Protein AF-A0A706ERZ1-F1 (afdb_monomer)

pLDDT: mean 72.78, std 10.63, range [46.5, 91.0]

Foldseek 3Di:
DDDDDPPDPDDDPVNVPPDDDDPDDDDDPDPDDPDPPVPPPPCPVVVVVVVVVVVVVVVVVD

Radius of gyration: 32.55 Å; Cα contacts (8 Å, |Δi|>4): 1; chains: 1; bounding box: 72×24×65 Å

Str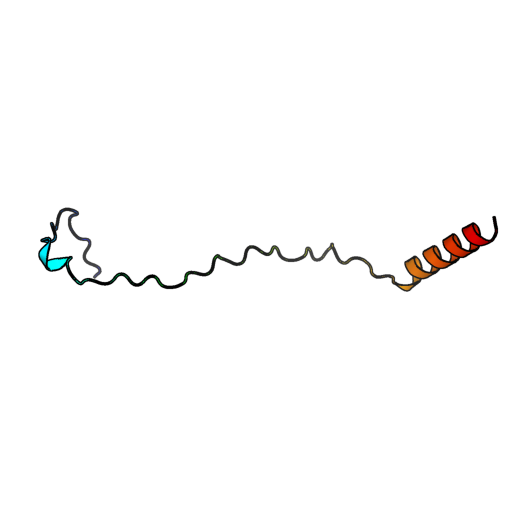ucture (mmCIF, N/CA/C/O backbone):
data_AF-A0A706ERZ1-F1
#
_entry.id   AF-A0A706ERZ1-F1
#
loop_
_atom_site.group_PDB
_atom_site.id
_atom_site.type_symbol
_atom_site.label_atom_id
_atom_site.label_alt_id
_atom_site.label_comp_id
_atom_site.label_asym_id
_atom_site.label_entity_id
_atom_site.label_seq_id
_atom_site.pdbx_PDB_ins_code
_atom_site.Cartn_x
_atom_site.Cartn_y
_atom_site.Cartn_z
_atom_site.occupancy
_atom_site.B_iso_or_equiv
_atom_site.auth_seq_id
_atom_site.auth_comp_id
_atom_site.auth_asym_id
_atom_site.auth_atom_id
_atom_site.pdbx_PDB_model_num
ATOM 1 N N . MET A 1 1 ? -29.312 11.555 12.825 1.00 46.50 1 MET A N 1
ATOM 2 C CA . MET A 1 1 ? -28.611 12.385 13.833 1.00 46.50 1 MET A CA 1
ATOM 3 C C . MET A 1 1 ? -27.635 11.484 14.576 1.00 46.50 1 MET A C 1
ATOM 5 O O . MET A 1 1 ? -28.086 10.611 15.306 1.00 46.50 1 MET A O 1
ATOM 9 N N . PHE A 1 2 ? -26.329 11.619 14.343 1.00 49.41 2 PHE A N 1
ATOM 10 C CA . PHE A 1 2 ? -25.322 10.848 15.079 1.00 49.41 2 PHE A CA 1
ATOM 11 C C . PHE A 1 2 ? -25.158 11.469 16.467 1.00 49.41 2 PHE A C 1
ATOM 13 O O . PHE A 1 2 ? -24.745 12.622 16.588 1.00 49.41 2 PHE A O 1
ATOM 20 N N . ARG A 1 3 ? -25.571 10.742 17.508 1.00 58.28 3 ARG A N 1
ATOM 21 C CA . ARG A 1 3 ? -25.489 11.209 18.893 1.00 58.28 3 ARG A CA 1
ATOM 22 C C . ARG A 1 3 ? -24.042 11.080 19.359 1.00 58.28 3 ARG A C 1
ATOM 24 O O . ARG A 1 3 ? -23.525 9.974 19.447 1.00 58.28 3 ARG A O 1
ATOM 31 N N . ARG A 1 4 ? -23.376 12.213 19.591 1.00 59.91 4 ARG A N 1
ATOM 32 C CA . ARG A 1 4 ? -22.061 12.245 20.243 1.00 59.91 4 ARG A CA 1
ATOM 33 C C . ARG A 1 4 ? -22.300 12.007 21.731 1.00 59.91 4 ARG A C 1
ATOM 35 O O . ARG A 1 4 ? -23.013 12.801 22.335 1.00 59.91 4 ARG A O 1
ATOM 42 N N . SER A 1 5 ? -21.776 10.905 22.263 1.00 62.97 5 SER A N 1
ATOM 43 C CA . SER A 1 5 ? -21.792 10.630 23.696 1.00 62.97 5 SER A CA 1
ATOM 44 C C . SER A 1 5 ? -20.917 11.648 24.424 1.00 62.97 5 SER A C 1
ATOM 46 O O . SER A 1 5 ? -19.861 12.061 23.950 1.00 62.97 5 SER A O 1
ATOM 48 N N . ASP A 1 6 ? -21.383 12.043 25.593 1.00 61.78 6 ASP A N 1
ATOM 49 C CA . ASP A 1 6 ? -20.911 13.096 26.489 1.00 61.78 6 ASP A CA 1
ATOM 50 C C . ASP A 1 6 ? -19.592 12.727 27.207 1.00 61.78 6 ASP A C 1
ATOM 52 O O . ASP A 1 6 ? -19.218 13.301 28.225 1.00 61.78 6 ASP A O 1
ATOM 56 N N . GLY A 1 7 ? -18.835 11.785 26.636 1.00 60.50 7 GLY A N 1
ATOM 57 C CA . GLY A 1 7 ? -17.474 11.449 27.053 1.00 60.50 7 GLY A CA 1
ATOM 58 C C . GLY A 1 7 ? -17.352 10.734 28.400 1.00 60.50 7 GLY A C 1
ATOM 59 O O . GLY A 1 7 ? -16.230 10.512 28.841 1.00 60.50 7 GLY A O 1
ATOM 60 N N . ASN A 1 8 ? -18.455 10.351 29.051 1.00 58.84 8 ASN A N 1
ATOM 61 C CA . ASN A 1 8 ? -18.423 9.729 30.381 1.00 58.84 8 ASN A CA 1
ATOM 62 C C . ASN A 1 8 ? -19.397 8.550 30.570 1.00 58.84 8 ASN A C 1
ATOM 64 O O . ASN A 1 8 ? -19.671 8.170 31.708 1.00 58.84 8 ASN A O 1
ATOM 68 N N . THR A 1 9 ? -19.907 7.941 29.493 1.00 63.25 9 THR A N 1
ATOM 69 C CA . THR A 1 9 ? -20.695 6.705 29.607 1.00 63.25 9 THR A CA 1
ATOM 70 C C . THR A 1 9 ? -19.774 5.566 30.051 1.00 63.25 9 THR A C 1
ATOM 72 O O . THR A 1 9 ? -19.194 4.863 29.227 1.00 63.25 9 THR A O 1
ATOM 75 N N . SER A 1 10 ? -19.591 5.424 31.366 1.00 68.94 10 SER A N 1
ATOM 76 C CA . SER A 1 10 ? -18.923 4.276 31.974 1.00 68.94 10 SER A CA 1
ATOM 77 C C . SER A 1 10 ? -19.679 3.015 31.564 1.00 68.94 10 SER A C 1
ATOM 79 O O . SER A 1 10 ? -20.878 2.892 31.818 1.00 68.94 10 SER A O 1
ATOM 81 N N . ILE A 1 11 ? -18.997 2.110 30.867 1.00 71.69 11 ILE A N 1
ATOM 82 C CA . ILE A 1 11 ? -19.543 0.813 30.470 1.00 71.69 11 ILE A CA 1
ATOM 83 C C . ILE A 1 11 ? -19.141 -0.184 31.553 1.00 71.69 11 ILE A C 1
ATOM 85 O O . ILE A 1 11 ? -17.952 -0.336 31.834 1.00 71.69 11 ILE A O 1
ATOM 89 N N . SER A 1 12 ? -20.119 -0.857 32.161 1.00 79.62 12 SER A N 1
ATOM 90 C CA . SER A 1 12 ? -19.852 -1.865 33.189 1.00 79.62 12 SER A CA 1
ATOM 91 C C . SER A 1 12 ? -19.004 -3.025 32.632 1.00 79.62 12 SER A C 1
ATOM 93 O O . SER A 1 12 ? -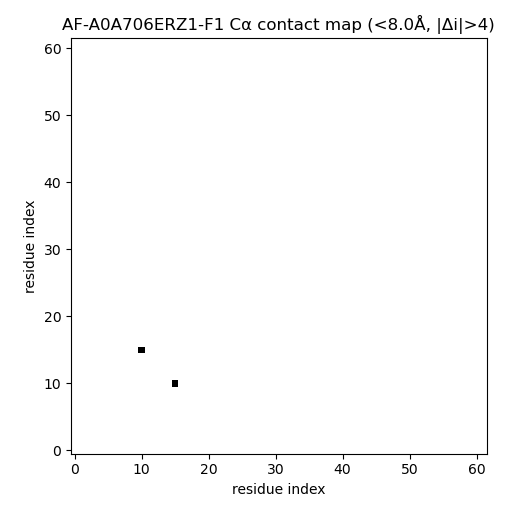19.161 -3.367 31.454 1.00 79.62 12 SER A O 1
ATOM 95 N N . PRO A 1 13 ? -18.131 -3.661 33.438 1.00 71.94 13 PRO A N 1
ATOM 96 C CA . PRO A 1 13 ? -17.265 -4.758 32.987 1.00 71.94 13 PRO A CA 1
ATOM 97 C C . PRO A 1 13 ? -18.029 -5.913 32.322 1.00 71.94 13 PRO A C 1
ATOM 99 O O . PRO A 1 13 ? -17.547 -6.507 31.356 1.00 71.94 13 PRO A O 1
ATOM 102 N N . GLU A 1 14 ? -19.248 -6.186 32.789 1.00 81.31 14 GLU A N 1
ATOM 103 C CA . GLU A 1 14 ? -20.144 -7.226 32.272 1.00 81.31 14 GLU A CA 1
ATOM 104 C C . GLU A 1 14 ? -20.567 -6.949 30.830 1.00 81.31 14 GLU A C 1
ATOM 106 O O . GLU A 1 14 ? -20.727 -7.874 30.040 1.00 81.31 14 GLU A O 1
ATOM 111 N N . ASN A 1 15 ? -20.691 -5.673 30.463 1.00 70.62 15 ASN A N 1
ATOM 112 C CA . ASN A 1 15 ? -21.045 -5.277 29.109 1.00 70.62 15 ASN A CA 1
ATOM 113 C C . ASN A 1 15 ? -19.854 -5.382 28.154 1.00 70.62 15 ASN A C 1
ATOM 115 O O . ASN A 1 15 ? -20.069 -5.332 26.953 1.00 70.62 15 ASN A O 1
ATOM 119 N N . ILE A 1 16 ? -18.615 -5.503 28.641 1.00 76.06 16 ILE A N 1
ATOM 120 C CA . ILE A 1 16 ? -17.399 -5.636 27.817 1.00 76.06 16 ILE A CA 1
ATOM 121 C C . ILE A 1 16 ? -17.065 -7.115 27.594 1.00 76.06 16 ILE A C 1
ATOM 123 O O . ILE A 1 16 ? -16.599 -7.497 26.517 1.00 76.06 16 ILE A O 1
ATOM 127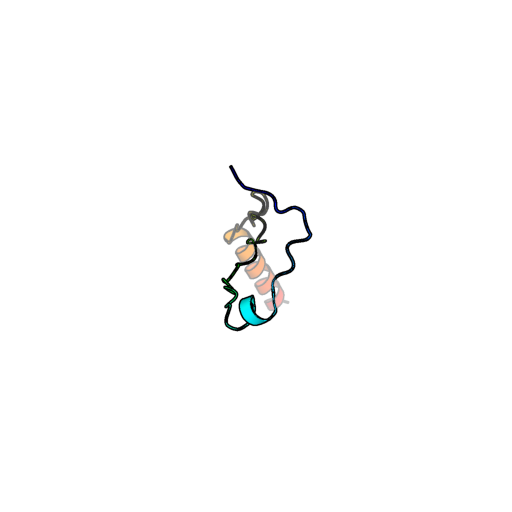 N N . ALA A 1 17 ? -17.327 -7.954 28.599 1.00 81.81 17 ALA A N 1
ATOM 128 C CA . ALA A 1 17 ? -17.121 -9.391 28.517 1.00 81.81 17 ALA A CA 1
ATOM 129 C C . ALA A 1 17 ? -17.901 -9.995 27.332 1.00 81.81 17 ALA A C 1
ATOM 131 O O . ALA A 1 17 ? -19.115 -9.859 27.222 1.00 81.81 17 ALA A O 1
ATOM 132 N N . GLY A 1 18 ? -17.191 -10.665 26.420 1.00 77.88 18 GLY A N 1
ATOM 133 C CA . GLY A 1 18 ? -17.792 -11.338 25.262 1.00 77.88 18 GLY A CA 1
ATOM 134 C C . GLY A 1 18 ? -18.043 -10.453 24.034 1.00 77.88 18 GLY A C 1
ATOM 135 O O . GLY A 1 18 ? -18.445 -10.977 22.994 1.00 77.88 18 GLY A O 1
ATOM 136 N N . GLN A 1 19 ? -17.758 -9.147 24.088 1.00 80.38 19 GLN A N 1
ATOM 137 C CA . GLN A 1 19 ? -17.761 -8.316 22.882 1.00 80.38 19 GLN A CA 1
ATOM 138 C C . GLN A 1 19 ? -16.528 -8.613 22.018 1.00 80.38 19 GLN A C 1
ATOM 140 O O . GLN A 1 19 ? -15.391 -8.555 22.482 1.00 80.38 19 GLN A O 1
ATOM 145 N N . SER A 1 20 ? -16.747 -8.917 20.737 1.00 81.69 20 SER A N 1
ATOM 146 C CA . SER A 1 20 ? -15.671 -9.180 19.774 1.00 81.69 20 SER A CA 1
ATOM 147 C C . SER A 1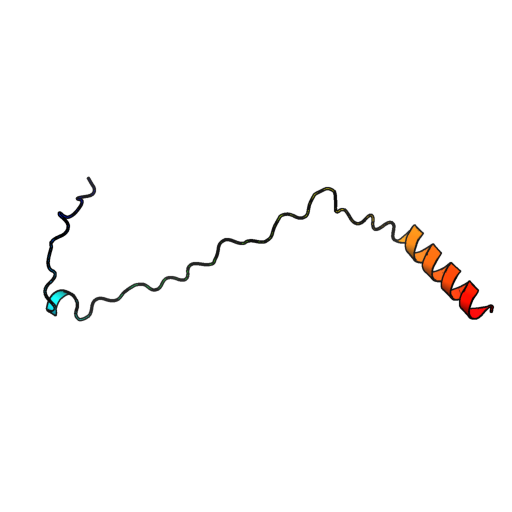 20 ? -15.353 -7.931 18.954 1.00 81.69 20 SER A C 1
ATOM 149 O O . SER A 1 20 ? -16.248 -7.304 18.390 1.00 81.69 20 SER A O 1
ATOM 151 N N . LEU A 1 21 ? -14.070 -7.588 18.839 1.00 77.06 21 LEU A N 1
ATOM 152 C CA . LEU A 1 21 ? -13.605 -6.537 17.935 1.00 77.06 21 LEU A CA 1
ATOM 153 C C . LEU A 1 21 ? -13.339 -7.135 16.550 1.00 77.06 21 LEU A C 1
ATOM 155 O O . LEU A 1 21 ? -12.584 -8.096 16.413 1.00 77.06 21 LEU A O 1
ATOM 159 N N . SER A 1 22 ? -13.931 -6.550 15.509 1.00 81.75 22 SER A N 1
ATOM 160 C CA . SER A 1 22 ? -13.604 -6.923 14.132 1.00 81.75 22 SER A CA 1
ATOM 161 C C . SER A 1 22 ? -12.222 -6.380 13.762 1.00 81.75 22 SER A C 1
ATOM 163 O O . SER A 1 22 ? -12.042 -5.177 13.563 1.00 81.75 22 SER A O 1
ATOM 165 N N . VAL A 1 23 ? -11.237 -7.270 13.653 1.00 70.81 23 VAL A N 1
ATOM 166 C CA . VAL A 1 23 ? -9.898 -6.967 13.125 1.00 70.81 23 VAL A CA 1
ATOM 167 C C . VAL A 1 23 ? -9.887 -7.123 11.602 1.00 70.81 23 VAL A C 1
ATOM 169 O O . VAL A 1 23 ? -9.211 -7.976 11.037 1.00 70.81 23 VAL A O 1
ATOM 172 N N . GLY A 1 24 ? -10.701 -6.322 10.911 1.00 80.50 24 GLY A N 1
ATOM 173 C CA . GLY A 1 24 ? -10.741 -6.337 9.449 1.00 80.50 24 GLY A CA 1
ATOM 174 C C . GLY A 1 24 ? -9.376 -5.991 8.838 1.00 80.50 24 GLY A C 1
ATOM 175 O O . GLY A 1 24 ? -8.719 -5.042 9.272 1.00 80.50 24 GLY A O 1
ATOM 176 N N . PHE A 1 25 ? -8.962 -6.738 7.812 1.00 79.56 25 PHE A N 1
ATOM 177 C CA . PHE A 1 25 ? -7.749 -6.450 7.046 1.00 79.56 25 PHE A CA 1
ATOM 178 C C . PHE A 1 25 ? -7.866 -5.078 6.367 1.00 79.56 25 PHE A C 1
ATOM 180 O O . PHE A 1 25 ? -8.757 -4.849 5.548 1.00 79.56 25 PHE A O 1
ATOM 187 N N . ARG A 1 26 ? -6.963 -4.158 6.717 1.00 80.69 26 ARG A N 1
ATOM 188 C CA . ARG A 1 26 ? -6.830 -2.842 6.084 1.00 80.69 26 ARG A CA 1
ATOM 189 C C . ARG A 1 26 ? -5.555 -2.860 5.244 1.00 80.69 26 ARG A C 1
ATOM 191 O O . ARG A 1 26 ? -4.486 -2.635 5.812 1.00 80.69 26 ARG A O 1
ATOM 198 N N . PRO A 1 27 ? -5.625 -3.173 3.936 1.00 80.62 27 PRO A N 1
ATOM 199 C CA . PRO A 1 27 ? -4.443 -3.092 3.095 1.00 80.62 27 PRO A CA 1
ATOM 200 C C . PRO A 1 27 ? -3.903 -1.665 3.152 1.00 80.62 27 PRO A C 1
ATOM 202 O O . PRO A 1 27 ? -4.665 -0.695 3.107 1.00 80.62 27 PRO A O 1
ATOM 205 N N . LEU A 1 28 ? -2.585 -1.546 3.288 1.00 83.44 28 LEU A N 1
ATOM 206 C CA . LEU A 1 28 ? -1.921 -0.254 3.202 1.00 83.44 28 LEU A CA 1
ATOM 207 C C . LEU A 1 28 ? -2.246 0.382 1.841 1.00 83.44 28 LEU A C 1
ATOM 209 O O . LEU A 1 28 ? -2.339 -0.344 0.844 1.00 83.44 28 LEU A O 1
ATOM 213 N N . PRO A 1 29 ? -2.413 1.715 1.771 1.00 80.44 29 PRO A N 1
ATOM 214 C CA . PRO A 1 29 ? -2.535 2.384 0.486 1.00 80.44 29 PRO A CA 1
ATOM 215 C C . PRO A 1 29 ? -1.317 2.021 -0.367 1.00 80.44 29 PRO A C 1
ATOM 217 O O . PRO A 1 29 ? -0.183 2.083 0.108 1.00 80.44 29 PRO A O 1
ATOM 220 N N . GLN A 1 30 ? -1.550 1.599 -1.609 1.00 81.94 30 GLN A N 1
ATOM 221 C CA . GLN A 1 30 ? -0.477 1.259 -2.537 1.00 81.94 30 GLN A CA 1
ATOM 222 C C . GLN A 1 30 ? 0.425 2.486 -2.729 1.00 81.94 30 GLN A C 1
ATOM 224 O O . GLN A 1 30 ? -0.006 3.507 -3.258 1.00 81.94 30 GLN A O 1
ATOM 229 N N . THR A 1 31 ? 1.680 2.382 -2.292 1.00 77.94 31 THR A N 1
ATOM 230 C CA . THR A 1 31 ? 2.672 3.466 -2.359 1.00 77.94 31 THR A CA 1
ATOM 231 C C . THR A 1 31 ? 3.518 3.431 -3.626 1.00 77.94 31 THR A C 1
ATOM 233 O O . THR A 1 31 ? 4.468 4.200 -3.727 1.00 77.94 31 THR A O 1
ATOM 236 N N . THR A 1 32 ? 3.217 2.561 -4.599 1.00 80.62 32 THR A N 1
ATOM 237 C CA . THR A 1 32 ? 3.992 2.501 -5.844 1.00 80.62 32 THR A CA 1
ATOM 238 C C . THR A 1 32 ? 3.838 3.822 -6.604 1.00 80.62 32 THR A C 1
ATOM 240 O O . THR A 1 32 ? 2.738 4.116 -7.081 1.00 80.62 32 THR A O 1
ATOM 243 N N . PRO A 1 33 ? 4.907 4.628 -6.739 1.00 75.00 33 PRO A N 1
ATOM 244 C CA . PRO A 1 33 ? 4.831 5.860 -7.502 1.00 75.00 33 PRO A CA 1
ATOM 245 C C . PRO A 1 33 ? 4.630 5.522 -8.988 1.00 75.00 33 PRO A C 1
ATOM 247 O O . PRO A 1 33 ? 5.205 4.544 -9.479 1.00 75.00 33 PRO A O 1
ATOM 250 N N . PRO A 1 34 ? 3.829 6.307 -9.731 1.00 79.75 34 PRO A N 1
ATOM 251 C CA . PRO A 1 34 ? 3.707 6.120 -11.168 1.00 79.75 34 PRO A CA 1
ATOM 252 C C . PRO A 1 34 ? 5.082 6.293 -11.818 1.00 79.75 34 PRO A C 1
ATOM 254 O O . PRO A 1 34 ? 5.812 7.232 -11.494 1.00 79.75 34 PRO A O 1
ATOM 257 N N . ILE A 1 35 ? 5.430 5.401 -12.749 1.00 80.00 35 ILE A N 1
ATOM 258 C CA . ILE A 1 35 ? 6.657 5.537 -13.539 1.00 80.00 35 ILE A CA 1
ATOM 259 C C . ILE A 1 35 ? 6.587 6.892 -14.264 1.00 80.00 35 ILE A C 1
ATOM 261 O O . ILE A 1 35 ? 5.620 7.132 -14.999 1.00 80.00 35 ILE A O 1
ATOM 265 N N . PRO A 1 36 ? 7.566 7.797 -14.071 1.00 78.19 36 PRO A N 1
ATOM 266 C CA . PRO A 1 36 ? 7.594 9.070 -14.773 1.00 78.19 36 PRO A CA 1
ATOM 267 C C . PRO A 1 36 ? 7.524 8.828 -16.279 1.00 78.19 36 PRO A C 1
ATOM 269 O O . PRO A 1 36 ? 8.322 8.068 -16.822 1.00 78.19 36 PRO A O 1
ATOM 272 N N . LYS A 1 37 ? 6.601 9.501 -16.976 1.00 71.00 37 LYS A N 1
ATOM 273 C CA . LYS A 1 37 ? 6.415 9.365 -18.437 1.00 71.00 37 LYS A CA 1
ATOM 274 C C . LYS A 1 37 ? 7.700 9.653 -19.243 1.00 71.00 37 LYS A C 1
ATOM 276 O O . LYS A 1 37 ? 7.786 9.256 -20.399 1.00 71.00 37 LYS A O 1
ATOM 281 N N . GLY A 1 38 ? 8.683 10.326 -18.631 1.00 65.88 38 GLY A N 1
ATOM 282 C CA . GLY A 1 38 ? 10.009 10.612 -19.191 1.00 65.88 38 GLY A CA 1
ATOM 283 C C . GLY A 1 38 ? 11.099 9.572 -18.889 1.00 65.88 38 GLY A C 1
ATOM 284 O O . GLY A 1 38 ? 12.129 9.595 -19.546 1.00 65.88 38 GLY A O 1
ATOM 285 N N . LEU A 1 39 ? 10.875 8.621 -17.972 1.00 61.44 39 LEU A N 1
ATOM 286 C CA . LEU A 1 39 ? 11.734 7.440 -17.770 1.00 61.44 39 LEU A CA 1
ATOM 287 C C . LEU A 1 39 ? 11.349 6.309 -18.732 1.00 61.44 39 LEU A C 1
ATOM 289 O O . LEU A 1 39 ? 11.439 5.122 -18.417 1.00 61.44 39 LEU A O 1
ATOM 293 N N . ARG A 1 40 ? 10.929 6.674 -19.945 1.00 62.09 40 ARG A N 1
ATOM 294 C CA . ARG A 1 40 ? 10.964 5.739 -21.057 1.00 62.09 40 ARG A CA 1
ATOM 295 C C . ARG A 1 40 ? 12.438 5.519 -21.337 1.00 62.09 40 ARG A C 1
ATOM 297 O O . ARG A 1 40 ? 13.048 6.301 -22.056 1.00 62.09 40 ARG A O 1
ATOM 304 N N . LEU A 1 41 ? 13.002 4.487 -20.704 1.00 63.28 41 LEU A N 1
ATOM 305 C CA . LEU A 1 41 ? 14.235 3.868 -21.161 1.00 63.28 41 LEU A CA 1
ATOM 306 C C . LEU A 1 41 ? 14.024 3.705 -22.658 1.00 63.28 41 LEU A C 1
ATOM 308 O O . LEU A 1 41 ? 13.139 2.954 -23.079 1.00 63.28 41 LEU A O 1
ATOM 312 N N . THR A 1 42 ? 14.714 4.513 -23.454 1.00 57.94 42 THR A N 1
ATOM 313 C CA . THR A 1 42 ? 14.765 4.331 -24.889 1.00 57.94 42 THR A CA 1
ATOM 314 C C . THR A 1 42 ? 15.479 3.004 -25.067 1.00 57.94 42 THR A C 1
ATOM 316 O O . THR A 1 42 ? 16.699 2.912 -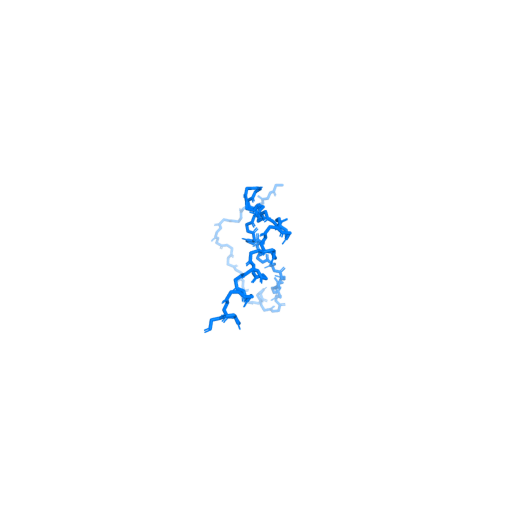25.160 1.00 57.94 42 THR A O 1
ATOM 319 N N . LEU A 1 43 ? 14.691 1.933 -25.015 1.00 59.56 43 LEU A N 1
ATOM 320 C CA . LEU A 1 43 ? 15.010 0.661 -25.611 1.00 59.56 43 LEU A CA 1
ATOM 321 C C . LEU A 1 43 ? 15.077 0.970 -27.104 1.00 59.56 43 LEU A C 1
ATOM 323 O O . LEU A 1 43 ? 14.112 0.746 -27.817 1.00 59.56 43 LEU A O 1
ATOM 327 N N . GLU A 1 44 ? 16.170 1.591 -27.539 1.00 59.81 44 GLU A N 1
ATOM 328 C CA . GLU A 1 44 ? 16.690 1.482 -28.891 1.00 59.81 44 GLU A CA 1
ATOM 329 C C . GLU A 1 44 ? 17.538 0.210 -28.843 1.00 59.81 44 GLU A C 1
ATOM 331 O O . GLU A 1 44 ? 18.754 0.289 -28.624 1.00 59.81 44 GLU A O 1
ATOM 336 N N . PRO A 1 45 ? 16.930 -0.992 -28.919 1.00 59.12 45 PRO A N 1
ATOM 337 C CA . PRO A 1 45 ? 17.646 -2.226 -28.627 1.00 59.12 45 PRO A CA 1
ATOM 338 C C . PRO A 1 45 ? 18.765 -2.388 -29.658 1.00 59.12 45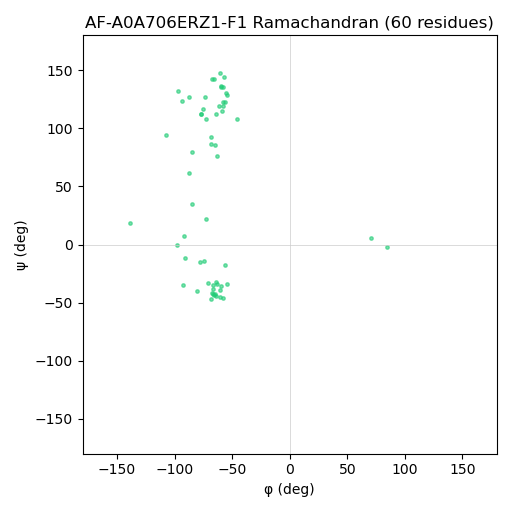 PRO A C 1
ATOM 340 O O . PRO A 1 45 ? 19.876 -2.784 -29.325 1.00 59.12 45 PRO A O 1
ATOM 343 N N . GLN A 1 46 ? 18.512 -1.941 -30.890 1.00 57.28 46 GLN A N 1
ATOM 344 C CA . GLN A 1 46 ? 19.439 -2.047 -32.001 1.00 57.28 46 GLN A CA 1
ATOM 345 C C . GLN A 1 46 ? 20.721 -1.227 -31.800 1.00 57.28 46 GLN A C 1
ATOM 347 O O . GLN A 1 46 ? 21.810 -1.728 -32.060 1.00 57.28 46 GLN A O 1
ATOM 352 N N . ALA A 1 47 ? 20.629 0.012 -31.303 1.00 61.34 47 ALA A N 1
ATOM 353 C CA . ALA A 1 47 ? 21.803 0.876 -31.154 1.00 61.34 47 ALA A CA 1
ATOM 354 C C . ALA A 1 47 ? 22.740 0.411 -30.027 1.00 61.34 47 ALA A C 1
ATOM 356 O O . ALA A 1 47 ? 23.958 0.576 -30.125 1.00 61.34 47 ALA A O 1
ATOM 357 N N . ASN A 1 48 ? 22.186 -0.172 -28.959 1.00 60.97 48 ASN A N 1
ATOM 358 C CA . ASN A 1 48 ? 22.975 -0.676 -27.836 1.00 60.97 48 ASN A CA 1
ATOM 359 C C . ASN A 1 48 ? 23.582 -2.060 -28.129 1.00 60.97 48 ASN A C 1
ATOM 361 O O . ASN A 1 48 ? 24.757 -2.283 -27.843 1.00 60.97 48 ASN A O 1
ATOM 365 N N . VAL A 1 49 ? 22.826 -2.953 -28.778 1.00 65.31 49 VAL A N 1
ATOM 366 C CA . VAL A 1 49 ? 23.324 -4.274 -29.206 1.00 65.31 49 VAL A CA 1
ATOM 367 C C . VAL A 1 49 ? 24.495 -4.123 -30.181 1.00 65.31 49 VAL A C 1
ATOM 369 O O . VAL A 1 49 ? 25.551 -4.714 -29.967 1.00 65.31 49 VAL A O 1
ATOM 372 N N . ASN A 1 50 ? 24.377 -3.224 -31.166 1.00 73.56 50 ASN A N 1
ATOM 373 C CA . ASN A 1 50 ? 25.462 -2.946 -32.111 1.00 73.56 50 ASN A CA 1
ATOM 374 C C . ASN A 1 50 ? 26.742 -2.445 -31.413 1.00 73.56 50 ASN A C 1
ATOM 376 O O . ASN A 1 50 ? 27.850 -2.785 -31.835 1.00 73.56 50 ASN A O 1
ATOM 380 N N . ARG A 1 51 ? 26.610 -1.656 -30.334 1.00 78.81 51 ARG A N 1
ATOM 381 C CA . ARG A 1 51 ? 27.766 -1.222 -29.534 1.00 78.81 51 ARG A CA 1
ATOM 382 C C . ARG A 1 51 ? 28.402 -2.388 -28.791 1.00 78.81 51 ARG A C 1
ATOM 384 O O . ARG A 1 51 ? 29.619 -2.531 -28.868 1.00 78.81 51 ARG A O 1
ATOM 391 N N . TYR A 1 52 ? 27.611 -3.223 -28.123 1.00 78.81 52 TYR A N 1
ATOM 392 C CA . TYR A 1 52 ? 28.129 -4.378 -27.389 1.00 78.81 52 TYR A CA 1
ATOM 393 C C . TYR A 1 52 ? 28.915 -5.337 -28.297 1.00 78.81 52 TYR A C 1
ATOM 395 O O . TYR A 1 52 ? 30.053 -5.686 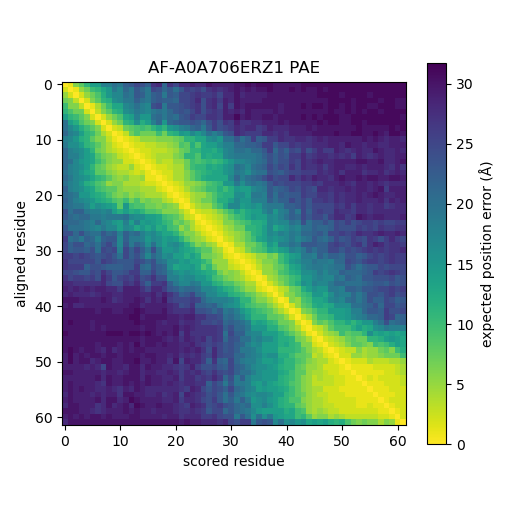-27.984 1.00 78.81 52 TYR A O 1
ATOM 403 N N . ASP A 1 53 ? 28.371 -5.668 -29.471 1.00 80.44 53 ASP A N 1
ATOM 404 C CA . ASP A 1 53 ? 29.028 -6.571 -30.423 1.00 80.44 53 ASP A CA 1
ATOM 405 C C . ASP A 1 53 ? 30.308 -5.977 -31.020 1.00 80.44 53 ASP A C 1
ATOM 407 O O . ASP A 1 53 ? 31.274 -6.695 -31.285 1.00 80.44 53 ASP A O 1
ATOM 411 N N . SER A 1 54 ? 30.342 -4.660 -31.249 1.00 84.38 54 SER A N 1
ATOM 412 C CA . SER A 1 54 ? 31.559 -3.980 -31.709 1.00 84.38 54 SER A CA 1
ATOM 413 C C . SER A 1 54 ? 32.662 -3.987 -30.647 1.00 84.38 54 SER A C 1
ATOM 415 O O . SER A 1 54 ? 33.812 -4.283 -30.965 1.00 84.38 54 SER A O 1
ATOM 417 N N . LEU A 1 55 ? 32.308 -3.739 -29.382 1.00 86.81 55 LEU A N 1
ATOM 418 C CA . LEU A 1 55 ? 33.242 -3.728 -28.257 1.00 86.81 55 LEU A CA 1
ATOM 419 C C . LEU A 1 55 ? 33.793 -5.122 -27.966 1.00 86.81 55 LEU A C 1
ATOM 421 O O . LEU A 1 55 ? 34.990 -5.272 -27.741 1.00 86.81 55 LEU A O 1
ATOM 425 N N . ARG A 1 56 ? 32.939 -6.148 -28.020 1.00 87.81 56 ARG A N 1
ATOM 426 C CA . ARG A 1 56 ? 33.370 -7.533 -27.841 1.00 87.81 56 ARG A CA 1
ATOM 427 C C . ARG A 1 56 ? 34.318 -7.982 -28.952 1.00 87.81 56 ARG A C 1
ATOM 429 O O . ARG A 1 56 ? 35.370 -8.530 -28.653 1.00 87.81 56 ARG A O 1
ATOM 436 N N . ARG A 1 57 ? 34.006 -7.667 -30.215 1.00 88.62 57 ARG A N 1
ATOM 437 C CA . ARG A 1 57 ? 34.916 -7.949 -31.338 1.00 88.62 57 ARG A CA 1
ATOM 438 C C . ARG A 1 57 ? 36.258 -7.233 -31.208 1.00 88.62 57 ARG A C 1
ATOM 440 O O . ARG A 1 57 ? 37.272 -7.822 -31.549 1.00 88.62 57 ARG A O 1
ATOM 447 N N . ALA A 1 58 ? 36.270 -5.989 -30.730 1.00 87.81 58 ALA A N 1
ATOM 448 C CA . ALA A 1 58 ? 37.512 -5.254 -30.506 1.00 87.81 58 ALA A CA 1
ATOM 449 C C . ALA A 1 58 ? 38.360 -5.864 -29.377 1.00 87.81 58 ALA A C 1
ATOM 451 O O . ALA A 1 58 ? 39.576 -5.917 -29.505 1.00 87.81 58 ALA A O 1
ATOM 452 N N . HIS A 1 59 ? 37.727 -6.346 -28.302 1.00 88.12 59 HIS A N 1
ATOM 453 C CA 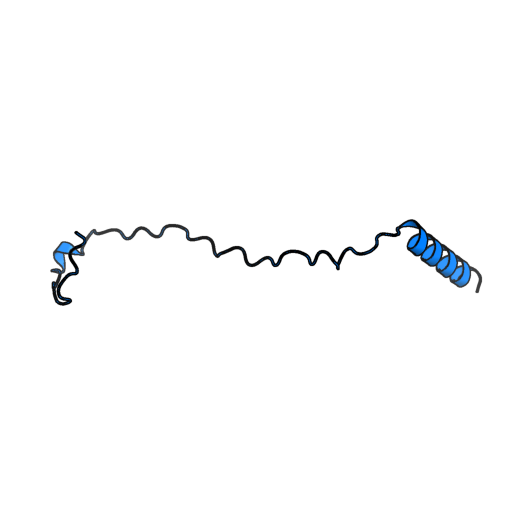. HIS A 1 59 ? 38.408 -7.043 -27.207 1.00 88.12 59 HIS A CA 1
ATOM 454 C C . HIS A 1 59 ? 39.018 -8.376 -27.656 1.00 88.12 59 HIS A C 1
ATOM 456 O O . HIS A 1 59 ? 40.148 -8.678 -27.300 1.00 88.12 59 HIS A O 1
ATOM 462 N N . ASP A 1 60 ? 38.287 -9.161 -28.449 1.00 91.00 60 ASP A N 1
ATOM 463 C CA . ASP A 1 60 ? 38.757 -10.471 -28.922 1.00 91.00 60 ASP A CA 1
ATOM 464 C C . ASP A 1 60 ? 39.826 -10.360 -30.033 1.00 91.00 60 ASP A C 1
ATOM 466 O O . ASP A 1 60 ? 40.480 -11.347 -30.362 1.00 91.00 60 ASP A O 1
ATOM 470 N N . ALA A 1 61 ? 39.991 -9.172 -30.627 1.00 81.44 61 ALA A N 1
ATOM 471 C CA . ALA A 1 61 ? 40.976 -8.884 -31.670 1.00 81.44 61 ALA A CA 1
ATOM 472 C C . ALA A 1 61 ? 42.272 -8.223 -31.150 1.00 81.44 61 ALA A C 1
ATOM 474 O O . ALA A 1 61 ? 43.144 -7.913 -31.966 1.00 81.44 61 ALA A O 1
ATOM 475 N N . ALA A 1 62 ? 42.378 -7.976 -29.839 1.00 68.31 62 ALA A N 1
ATOM 476 C CA . ALA A 1 62 ? 43.561 -7.431 -29.163 1.00 68.31 62 ALA A CA 1
ATOM 477 C C . ALA A 1 62 ? 44.416 -8.550 -28.551 1.00 68.31 62 ALA A C 1
ATOM 479 O O . ALA A 1 62 ? 45.658 -8.394 -28.566 1.00 68.31 62 ALA A O 1
#

Secondary structure (DSSP, 8-state):
------S--PPPHHHHTTPPP-----PPP---PPPPTT------HHHHHHHHHHHHHHHHT-

Sequence (62 aa):
MFRRSDGNTSISPENIAGQSLSVGFRPLPQTTPPIPKGLRLTLEPQANVNRYDSLRRAHDAA

Organism: Salmonella typhimurium (NCBI:txid90371)

Nearest PDB structures (foldseek):
  7cpv-assembly1_LC  TM=2.390E-01  e=9.073E+00  Mus musculus

Solvent-accessible surface area (backbone atoms only — not comparable to full-atom values): 4482 Å² total; per-residue (Å²): 134,87,80,78,78,89,84,68,84,81,74,58,70,75,75,53,61,89,66,79,80,85,84,72,89,75,80,74,80,85,77,78,72,78,79,57,88,7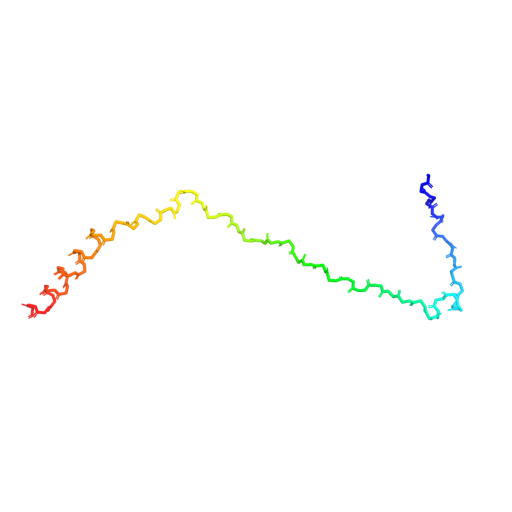9,71,61,75,79,77,53,60,66,68,54,49,56,47,53,56,52,54,51,52,53,61,78,72,108

Mean predicted aligned error: 18.89 Å